Protein AF-A0A9R1XV56-F1 (afdb_monomer_lite)

pLDDT: mean 76.4, std 16.6, range [35.94, 92.19]

Secondary structure (DSSP, 8-state):
-----STTHHHHHHHHHHHHHHHHHHHHHHHHHHHH-HHHHHHHHHHHHTT-S-TT--HHHHHHHHHHTT-HHHHHHHHH-TT---HHHHHHHHHHHHHTT-HHHHHHHHHHHHHH---GGGHHHHHTT--

InterPro domains:
  IPR011990 Tetratricopeptide-like helical domain superfamily [G3DSA:1.25.40.10] (10-130)
  IPR057136 At2g35280-like, TPR domain [PF23310] (59-117)

Foldseek 3Di:
DDDPPDDPPVVVVVVVVVVVVVVVVVVVVLLLVVLVDVVSVVVQLVCVVVVNHDPVDDSLNSLVSSVVSVRLVSLQVVLPPPPDPDPVSSLVSLVSSVVVVNPVSVVVNVVCCVVPNDPPVCVVVVVVVPD

Organism: Lactuca sativa (NCBI:txid4236)

Radius of gyration: 22.46 Å; chains: 1; bounding box: 41×26×92 Å

Sequence (131 aa):
MSNTRSCHFESDYYNSRDIIYKRHHLYKNLMYEAGVDPQLFRTTSLHMIEGTGPKYLNANLFIRTCALHNNIEAMFSQGMCFCNDNFDVRMTLLRQAANEDHFEAIYLLGMIYISRGPPQCDQDMYALYVH

Structure (mmCIF, N/CA/C/O backbone):
data_AF-A0A9R1XV56-F1
#
_entry.id   AF-A0A9R1XV56-F1
#
loop_
_atom_site.group_PDB
_atom_site.id
_atom_site.type_symbol
_atom_site.label_atom_id
_atom_site.label_alt_id
_atom_site.label_comp_id
_atom_site.label_asym_id
_atom_site.label_entity_id
_atom_site.label_seq_id
_atom_site.pdbx_PDB_ins_code
_atom_site.Cartn_x
_atom_site.Cartn_y
_atom_site.Cartn_z
_atom_site.occupancy
_atom_site.B_iso_or_equiv
_atom_site.auth_seq_id
_atom_site.auth_comp_id
_atom_site.auth_asym_id
_atom_site.auth_atom_id
_atom_site.pdbx_PDB_model_num
ATOM 1 N N . MET A 1 1 ? -19.777 -5.977 61.828 1.00 42.19 1 MET A N 1
ATOM 2 C CA . MET A 1 1 ? -19.141 -6.589 60.642 1.00 42.19 1 MET A CA 1
ATOM 3 C C . MET A 1 1 ? -20.211 -6.763 59.580 1.00 42.19 1 MET A C 1
ATOM 5 O O . MET A 1 1 ? -21.039 -7.649 59.716 1.00 42.19 1 MET A O 1
ATOM 9 N N . SER A 1 2 ? -20.232 -5.914 58.560 1.00 35.94 2 SER A N 1
ATOM 10 C CA . SER A 1 2 ? -20.957 -6.199 57.319 1.00 35.94 2 SER A CA 1
ATOM 11 C C . SER A 1 2 ? -20.224 -5.496 56.182 1.00 35.94 2 SER A C 1
ATOM 13 O O . SER A 1 2 ? -20.081 -4.279 56.136 1.00 35.94 2 SER A O 1
ATOM 15 N N . ASN A 1 3 ? -19.635 -6.343 55.349 1.00 41.81 3 ASN A N 1
ATOM 16 C CA . ASN A 1 3 ? -18.734 -6.054 54.254 1.00 41.81 3 ASN A CA 1
ATOM 17 C C . ASN A 1 3 ? -19.564 -5.617 53.033 1.00 41.81 3 ASN A C 1
ATOM 19 O O . ASN A 1 3 ? -20.212 -6.456 52.421 1.00 41.81 3 ASN A O 1
ATOM 23 N N . THR A 1 4 ? -19.590 -4.324 52.697 1.00 44.75 4 THR A N 1
ATOM 24 C CA . THR A 1 4 ? -20.344 -3.781 51.542 1.00 44.75 4 THR A CA 1
ATOM 25 C C . THR A 1 4 ? -19.441 -3.279 50.409 1.00 44.75 4 THR A C 1
ATOM 27 O O . THR A 1 4 ? -19.862 -2.476 49.582 1.00 44.75 4 THR A O 1
ATOM 30 N N . ARG A 1 5 ? -18.186 -3.741 50.328 1.00 43.88 5 ARG A N 1
ATOM 31 C CA . ARG A 1 5 ? -17.212 -3.231 49.342 1.00 43.88 5 ARG A CA 1
ATOM 32 C C . ARG A 1 5 ? -17.095 -4.007 48.021 1.00 43.88 5 ARG A C 1
ATOM 34 O O . ARG A 1 5 ? -16.217 -3.660 47.243 1.00 43.88 5 ARG A O 1
ATOM 41 N N . SER A 1 6 ? -17.936 -5.001 47.713 1.00 41.84 6 SER A N 1
ATOM 42 C CA . SER A 1 6 ? -17.747 -5.796 46.478 1.00 41.84 6 SER A CA 1
ATOM 43 C C . SER A 1 6 ? -18.610 -5.401 45.273 1.00 41.84 6 SER A C 1
ATOM 45 O O . SER A 1 6 ? -18.313 -5.851 44.176 1.00 41.84 6 SER A O 1
ATOM 47 N N . CYS A 1 7 ? -19.635 -4.554 45.413 1.00 38.06 7 CYS A N 1
ATOM 48 C CA . CYS A 1 7 ? -20.646 -4.420 44.348 1.00 38.06 7 CYS A CA 1
ATOM 49 C C . CYS A 1 7 ? -20.389 -3.303 43.317 1.00 38.06 7 CYS A C 1
ATOM 51 O O . CYS A 1 7 ? -21.001 -3.314 42.256 1.00 38.06 7 CYS A O 1
ATOM 53 N N . HIS A 1 8 ? -19.502 -2.341 43.594 1.00 41.28 8 HIS A N 1
ATOM 54 C CA . HIS A 1 8 ? -19.222 -1.233 42.662 1.00 41.28 8 HIS A CA 1
ATOM 55 C C . HIS A 1 8 ? -18.039 -1.490 41.719 1.00 41.28 8 HIS A C 1
ATOM 57 O O . HIS A 1 8 ? -17.889 -0.789 40.729 1.00 41.28 8 HIS A O 1
ATOM 63 N N . PHE A 1 9 ? -17.212 -2.505 41.985 1.00 38.12 9 PHE A N 1
ATOM 64 C CA . PHE A 1 9 ? -16.037 -2.795 41.154 1.00 38.12 9 PHE A CA 1
ATOM 65 C C . PHE A 1 9 ? -16.377 -3.642 39.914 1.00 38.12 9 PHE A C 1
ATOM 67 O O . PHE A 1 9 ? -15.727 -3.518 38.879 1.00 38.12 9 PHE A O 1
ATOM 74 N N . GLU A 1 10 ? -17.410 -4.487 39.990 1.00 36.19 10 GLU A N 1
ATOM 75 C CA . GLU A 1 10 ? -17.803 -5.380 38.891 1.00 36.19 10 GLU A CA 1
ATOM 76 C C . GLU A 1 10 ? -18.611 -4.671 37.788 1.00 36.19 10 GLU A C 1
ATOM 78 O O . GLU A 1 10 ? -18.456 -5.023 36.616 1.00 36.19 10 GLU A O 1
ATOM 83 N N . SER A 1 11 ? -19.407 -3.636 38.107 1.00 44.84 11 SER A N 1
ATOM 84 C CA . SER A 1 11 ? -20.179 -2.884 37.098 1.00 44.84 11 SER A CA 1
ATOM 85 C C . SER A 1 11 ? -19.285 -2.073 36.156 1.00 44.84 11 SER A C 1
ATOM 87 O O . SER A 1 11 ? -19.515 -2.048 34.946 1.00 44.84 11 SER A O 1
ATOM 89 N N . ASP A 1 12 ? -18.227 -1.464 36.690 1.00 47.50 12 ASP A N 1
ATOM 90 C CA . ASP A 1 12 ? -17.280 -0.657 35.914 1.00 47.50 12 ASP A CA 1
ATOM 91 C C . ASP A 1 12 ? -16.379 -1.539 35.033 1.00 47.50 12 ASP A C 1
ATOM 93 O O . ASP A 1 12 ? -16.003 -1.167 33.915 1.00 47.50 12 ASP A O 1
ATOM 97 N N . TYR A 1 13 ? -16.090 -2.761 35.487 1.00 49.62 13 TYR A N 1
ATOM 98 C CA . TYR A 1 13 ? -15.328 -3.752 34.727 1.00 49.62 13 TYR A CA 1
ATOM 99 C C . TYR A 1 13 ? -16.138 -4.360 33.565 1.00 49.62 13 TYR A C 1
ATOM 101 O O . TYR A 1 13 ? -15.606 -4.594 32.476 1.00 49.62 13 TYR A O 1
ATOM 109 N N . TYR A 1 14 ? -17.445 -4.570 33.756 1.00 50.38 14 TYR A N 1
ATOM 110 C CA . TYR A 1 14 ? -18.347 -5.021 32.690 1.00 50.38 14 TYR A CA 1
ATOM 111 C C . TYR A 1 14 ? -18.559 -3.944 31.616 1.00 50.38 14 TYR A C 1
ATOM 113 O O . TYR A 1 14 ? -18.501 -4.240 30.422 1.00 50.38 14 TYR A O 1
ATOM 121 N N . ASN A 1 15 ? -18.727 -2.685 32.031 1.00 57.84 15 ASN A N 1
ATOM 122 C CA . ASN A 1 15 ? -18.911 -1.555 31.118 1.00 57.84 15 ASN A CA 1
ATOM 123 C C . ASN A 1 15 ? -17.636 -1.268 30.299 1.00 57.84 15 ASN A C 1
ATOM 125 O O . ASN A 1 15 ? -17.683 -1.061 29.087 1.00 57.84 15 ASN A O 1
ATOM 129 N N . SER A 1 16 ? -16.463 -1.348 30.934 1.00 61.66 16 SER A N 1
ATOM 130 C CA . SER A 1 16 ? -15.179 -1.155 30.248 1.00 61.66 16 SER A CA 1
ATOM 131 C C . SER A 1 16 ? -14.868 -2.250 29.222 1.00 61.66 16 SER A C 1
ATOM 133 O O . SER A 1 16 ? -14.408 -1.922 28.125 1.00 61.66 16 SER A O 1
ATOM 135 N N . ARG A 1 17 ? -15.173 -3.526 29.505 1.00 69.31 17 ARG A N 1
ATOM 136 C CA . ARG A 1 17 ? -15.068 -4.603 28.501 1.00 69.31 17 ARG A CA 1
ATOM 137 C C . ARG A 1 17 ? -15.958 -4.329 27.293 1.00 69.31 17 ARG A C 1
ATOM 139 O O . ARG A 1 17 ? -15.477 -4.407 26.166 1.00 69.31 17 ARG A O 1
ATOM 146 N N . ASP A 1 18 ? -17.211 -3.948 27.516 1.00 74.62 18 ASP A N 1
ATOM 147 C CA . ASP A 1 18 ? -18.175 -3.701 26.439 1.00 74.62 18 ASP A CA 1
ATOM 148 C C . ASP A 1 18 ? -17.760 -2.512 25.541 1.00 74.62 18 ASP A C 1
ATOM 150 O O . ASP A 1 18 ? -17.873 -2.568 24.313 1.00 74.62 18 ASP A O 1
ATOM 154 N N . ILE A 1 19 ? -17.162 -1.467 26.127 1.00 72.31 19 ILE A N 1
ATOM 155 C CA . ILE A 1 19 ? -16.567 -0.341 25.384 1.00 72.31 19 ILE A CA 1
ATOM 156 C C . ILE A 1 19 ? -15.371 -0.799 24.537 1.00 72.31 19 ILE A C 1
ATOM 158 O O . ILE A 1 19 ? -15.246 -0.389 23.380 1.00 72.31 19 ILE A O 1
ATOM 162 N N . ILE A 1 20 ? -14.495 -1.651 25.081 1.00 71.88 20 ILE A N 1
ATOM 163 C CA . ILE A 1 20 ? -13.337 -2.189 24.349 1.00 71.88 20 ILE A CA 1
ATOM 164 C C . ILE A 1 20 ? -13.802 -3.058 23.173 1.00 71.88 20 ILE A C 1
ATOM 166 O O . ILE A 1 20 ? -13.285 -2.895 22.066 1.00 71.88 20 ILE A O 1
ATOM 170 N N . TYR A 1 21 ? -14.804 -3.921 23.373 1.00 73.56 21 TYR A N 1
ATOM 171 C CA . TYR A 1 21 ? -15.365 -4.766 22.313 1.00 73.56 21 TYR A CA 1
ATOM 172 C C . TYR A 1 21 ? -15.992 -3.939 21.185 1.00 73.56 21 TYR A C 1
ATOM 174 O O . TYR A 1 21 ? -15.652 -4.147 20.017 1.00 73.56 21 TYR A O 1
ATOM 182 N N . LYS A 1 22 ? -16.839 -2.953 21.513 1.00 77.62 22 LYS A N 1
ATOM 183 C CA . LYS A 1 22 ? -17.445 -2.054 20.511 1.00 77.62 22 LYS A CA 1
ATOM 184 C C . LYS A 1 22 ? -16.385 -1.282 19.732 1.00 77.62 22 LYS A C 1
ATOM 186 O O . LYS A 1 22 ? -16.476 -1.154 18.513 1.00 77.62 22 LYS A O 1
ATOM 191 N N . ARG A 1 23 ? -15.342 -0.815 20.420 1.00 76.44 23 ARG A N 1
ATOM 192 C CA . ARG A 1 23 ? -14.237 -0.076 19.807 1.00 76.44 23 ARG A CA 1
ATOM 193 C C . ARG A 1 23 ? -13.388 -0.965 18.887 1.00 76.44 23 ARG A C 1
ATOM 195 O O . ARG A 1 23 ? -13.035 -0.533 17.795 1.00 76.44 23 ARG A O 1
ATOM 202 N N . HIS A 1 24 ? -13.108 -2.208 19.281 1.00 76.38 24 HIS A N 1
ATOM 203 C CA . HIS A 1 24 ? -12.406 -3.174 18.431 1.00 76.38 24 HIS A CA 1
ATOM 204 C C . HIS A 1 24 ? -13.194 -3.478 17.149 1.00 76.38 24 HIS A C 1
ATOM 206 O O . HIS A 1 24 ? -12.627 -3.468 16.057 1.00 76.38 24 HIS A O 1
ATOM 212 N N . HIS A 1 25 ? -14.508 -3.679 17.272 1.00 79.19 25 HIS A N 1
ATOM 213 C CA . HIS A 1 25 ? -15.376 -3.913 16.121 1.00 79.19 25 HIS A CA 1
ATOM 214 C C . HIS A 1 25 ? -15.431 -2.698 15.182 1.00 79.19 25 HIS A C 1
ATOM 216 O O . HIS A 1 25 ? -15.377 -2.863 13.964 1.00 79.19 25 HIS A O 1
ATOM 222 N N . LEU A 1 26 ? -15.475 -1.481 15.736 1.00 82.19 26 LEU A N 1
ATOM 223 C CA . LEU A 1 26 ? -15.432 -0.243 14.957 1.00 82.19 26 LEU A CA 1
ATOM 224 C C . LEU A 1 26 ? -14.133 -0.128 14.143 1.00 82.19 26 LEU A C 1
ATOM 226 O O . LEU A 1 26 ? -14.183 0.203 12.964 1.00 82.19 26 LEU A O 1
ATOM 230 N N . TYR A 1 27 ? -12.976 -0.444 14.735 1.00 83.06 27 TYR A N 1
ATOM 231 C CA . TYR A 1 27 ? -11.700 -0.397 14.009 1.00 83.06 27 TYR A CA 1
ATOM 232 C C . TYR A 1 27 ? -11.585 -1.458 12.928 1.00 83.06 27 TYR A C 1
ATOM 234 O O . TYR A 1 27 ? -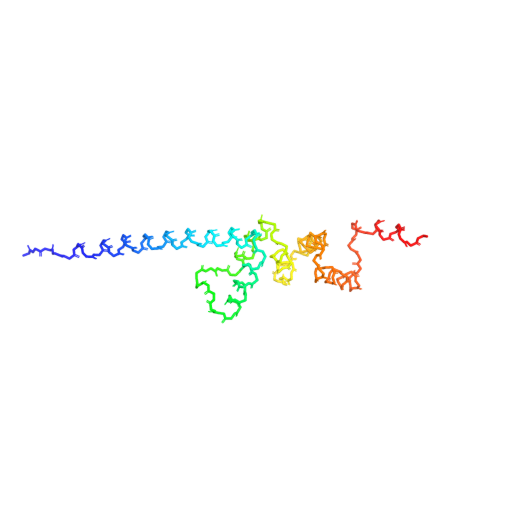11.038 -1.176 11.866 1.00 83.06 27 TYR A O 1
ATOM 242 N N . LYS A 1 28 ? -12.106 -2.661 13.178 1.00 84.31 28 LYS A N 1
ATOM 243 C CA . LYS A 1 28 ? -12.132 -3.711 12.162 1.00 84.31 28 LYS A CA 1
ATOM 244 C C . LYS A 1 28 ? -12.965 -3.282 10.951 1.00 84.31 28 LYS A C 1
ATOM 246 O O . LYS A 1 28 ? -12.524 -3.482 9.825 1.00 84.31 28 LYS A O 1
ATOM 251 N N . ASN A 1 29 ? -14.117 -2.653 11.189 1.00 87.75 29 ASN A N 1
ATOM 252 C CA . ASN A 1 29 ? -14.949 -2.106 10.119 1.00 87.75 29 ASN A CA 1
ATOM 253 C C . ASN A 1 29 ? -14.224 -0.978 9.375 1.00 87.75 29 ASN A C 1
ATOM 255 O O . ASN A 1 29 ? -14.146 -1.027 8.156 1.00 87.75 29 ASN A O 1
ATOM 259 N N . LEU A 1 30 ? -13.598 -0.040 10.096 1.00 87.44 30 LEU A N 1
ATOM 260 C CA . LEU A 1 30 ? -12.818 1.043 9.489 1.00 87.44 30 LEU A CA 1
ATOM 261 C C . LEU A 1 30 ? -11.687 0.517 8.591 1.00 87.44 30 LEU A C 1
ATOM 263 O O . LEU A 1 30 ? -11.494 1.032 7.499 1.00 87.44 30 LEU A O 1
ATOM 267 N N . MET A 1 31 ? -10.937 -0.498 9.034 1.00 88.06 31 MET A N 1
ATOM 268 C CA . MET A 1 31 ? -9.878 -1.122 8.225 1.00 88.06 31 MET A CA 1
ATOM 269 C C . MET A 1 31 ? -10.432 -1.791 6.965 1.00 88.06 31 MET A C 1
ATOM 271 O O . MET A 1 31 ? -9.793 -1.744 5.921 1.00 88.06 31 MET A O 1
ATOM 275 N N . TYR A 1 32 ? -11.594 -2.439 7.068 1.00 88.50 32 TYR A N 1
ATOM 276 C CA . TYR A 1 32 ? -12.244 -3.081 5.930 1.00 88.50 32 TYR A CA 1
ATOM 277 C C . TYR A 1 32 ? -12.740 -2.040 4.921 1.00 88.50 32 TYR A C 1
ATOM 279 O O . TYR A 1 32 ? -12.438 -2.137 3.736 1.00 88.50 32 TYR A O 1
ATOM 287 N N . GLU A 1 33 ? -13.439 -1.008 5.397 1.00 90.00 33 GLU A N 1
ATOM 288 C CA . GLU A 1 33 ? -13.931 0.098 4.572 1.00 90.00 33 GLU A CA 1
ATOM 289 C C . GLU A 1 33 ? -12.774 0.844 3.907 1.00 90.00 33 GLU A C 1
ATOM 291 O O . GLU A 1 33 ? -12.791 1.041 2.697 1.00 90.00 33 GLU A O 1
ATOM 296 N N . ALA A 1 34 ? -11.724 1.177 4.663 1.00 89.31 34 ALA A N 1
ATOM 297 C CA . ALA A 1 34 ? -10.518 1.795 4.120 1.00 89.31 34 ALA A CA 1
ATOM 298 C C . ALA A 1 34 ? -9.736 0.848 3.201 1.00 89.31 34 ALA A C 1
ATOM 300 O O . ALA A 1 34 ? -8.975 1.304 2.361 1.00 89.31 34 ALA A O 1
ATOM 301 N N . GLY A 1 35 ? -9.907 -0.465 3.332 1.00 89.31 35 GLY A N 1
ATOM 302 C CA . GLY A 1 35 ? -9.368 -1.445 2.395 1.00 89.31 35 GLY A CA 1
ATOM 303 C C . GLY A 1 35 ? -10.039 -1.390 1.021 1.00 89.31 35 GLY A C 1
ATOM 304 O O . GLY A 1 35 ? -9.386 -1.636 0.016 1.00 89.31 35 GLY A O 1
ATOM 305 N N . VAL A 1 36 ? -11.321 -1.031 0.969 1.00 90.25 36 VAL A N 1
ATOM 306 C CA . VAL A 1 36 ? -12.092 -0.938 -0.281 1.00 90.25 36 VAL A CA 1
ATOM 307 C C . VAL A 1 36 ? -12.073 0.480 -0.858 1.00 90.25 36 VAL A C 1
ATOM 309 O O . VAL A 1 36 ? -12.056 0.635 -2.074 1.00 90.25 36 VAL A O 1
ATOM 312 N N . ASP A 1 37 ? -12.067 1.506 -0.004 1.00 90.44 37 ASP A N 1
ATOM 313 C CA . ASP A 1 37 ? -12.096 2.918 -0.391 1.00 90.44 37 ASP A CA 1
ATOM 314 C C . ASP A 1 37 ? -10.714 3.592 -0.218 1.00 90.44 37 ASP A C 1
ATOM 316 O O . ASP A 1 37 ? -10.295 3.900 0.910 1.00 90.44 37 ASP A O 1
ATOM 320 N N . PRO A 1 38 ? -10.007 3.897 -1.326 1.00 87.56 38 PRO A N 1
ATOM 321 C CA . PRO A 1 38 ? -8.732 4.615 -1.303 1.00 87.56 38 PRO A CA 1
ATOM 322 C C . PRO A 1 38 ? -8.803 5.996 -0.644 1.00 87.56 38 PRO A C 1
ATOM 324 O O . PRO A 1 38 ? -7.840 6.424 -0.001 1.00 87.56 38 PRO A O 1
ATOM 327 N N . GLN A 1 39 ? -9.930 6.701 -0.755 1.00 89.75 39 GLN A N 1
ATOM 328 C CA . GLN A 1 39 ? -10.074 8.041 -0.188 1.00 89.75 39 GLN A CA 1
ATOM 329 C C . GLN A 1 39 ? -10.167 7.985 1.340 1.00 89.75 39 GLN A C 1
ATOM 331 O O . GLN A 1 39 ? -9.546 8.793 2.045 1.00 89.75 39 GLN A O 1
ATOM 336 N N . LEU A 1 40 ? -10.897 7.003 1.869 1.00 91.62 40 LEU A N 1
ATOM 337 C CA . LEU A 1 40 ? -10.962 6.756 3.307 1.00 91.62 40 LEU A CA 1
ATOM 338 C C . LEU A 1 40 ? -9.594 6.342 3.864 1.00 91.62 40 LEU A C 1
ATOM 340 O O . LEU A 1 40 ? -9.197 6.802 4.940 1.00 91.62 40 LEU A O 1
ATOM 344 N N . PHE A 1 41 ? -8.835 5.540 3.114 1.00 92.19 41 PHE A N 1
ATOM 345 C CA . PHE A 1 41 ? -7.457 5.218 3.472 1.00 92.19 41 PHE A CA 1
ATOM 346 C C . PHE A 1 41 ? -6.568 6.467 3.537 1.00 92.19 41 PHE A C 1
ATOM 348 O O . PHE A 1 41 ? -5.895 6.675 4.550 1.00 92.19 41 PHE A O 1
ATOM 355 N N . ARG A 1 42 ? -6.585 7.321 2.503 1.00 90.25 42 ARG A N 1
ATOM 356 C CA . ARG A 1 42 ? -5.772 8.552 2.444 1.00 90.25 42 ARG A CA 1
ATOM 357 C C . ARG A 1 42 ? -6.078 9.493 3.611 1.00 90.25 42 ARG A C 1
ATOM 359 O O . ARG A 1 42 ? -5.164 9.923 4.312 1.00 90.25 42 ARG A O 1
ATOM 366 N N . THR A 1 43 ? -7.357 9.772 3.857 1.00 91.56 43 THR A N 1
ATOM 367 C CA . THR A 1 43 ? -7.789 10.671 4.943 1.00 91.56 43 THR A CA 1
ATOM 368 C C . THR A 1 43 ? -7.428 10.124 6.323 1.00 91.56 43 THR A C 1
ATOM 370 O O . THR A 1 43 ? -6.883 10.844 7.159 1.00 91.56 43 THR A O 1
ATOM 373 N N . THR A 1 44 ? -7.661 8.833 6.559 1.00 90.75 44 THR A N 1
ATOM 374 C CA . THR A 1 44 ? -7.327 8.187 7.836 1.00 90.75 44 THR A CA 1
ATOM 375 C C . THR A 1 44 ? -5.817 8.150 8.066 1.00 90.75 44 THR A C 1
ATOM 377 O O . THR A 1 44 ? -5.359 8.431 9.174 1.00 90.75 44 THR A O 1
ATOM 380 N N . SER A 1 45 ? -5.039 7.859 7.022 1.00 89.56 45 SER A N 1
ATOM 381 C CA . SER A 1 45 ? -3.575 7.857 7.085 1.00 89.56 45 SER A CA 1
ATOM 382 C C . SER A 1 45 ? -3.023 9.249 7.384 1.00 89.56 45 SER A C 1
ATOM 384 O O . SER A 1 45 ? -2.127 9.377 8.216 1.00 89.56 45 SER A O 1
ATOM 386 N N . LEU A 1 46 ? -3.594 10.298 6.783 1.00 89.31 46 LEU A N 1
ATOM 387 C CA . LEU A 1 46 ? -3.217 11.681 7.072 1.00 89.31 46 LEU A CA 1
ATOM 388 C C . LEU A 1 46 ? -3.461 12.029 8.546 1.00 89.31 46 LEU A C 1
ATOM 390 O O . LEU A 1 46 ? -2.541 12.475 9.227 1.00 89.31 46 LEU A O 1
ATOM 394 N N . HIS A 1 47 ? -4.649 11.721 9.074 1.00 89.19 47 HIS A N 1
ATOM 395 C CA . HIS A 1 47 ? -4.942 11.944 10.491 1.00 89.19 47 HIS A CA 1
ATOM 396 C C . HIS A 1 47 ? -3.988 11.169 11.414 1.00 89.19 47 HIS A C 1
ATOM 398 O O . HIS A 1 47 ? -3.579 11.670 12.462 1.00 89.19 47 HIS A O 1
ATOM 404 N N . MET A 1 48 ? -3.595 9.944 11.050 1.00 87.25 48 MET A N 1
ATOM 405 C CA . MET A 1 48 ? -2.597 9.189 11.818 1.00 87.25 48 MET A CA 1
ATOM 406 C C . MET A 1 48 ? -1.229 9.873 11.836 1.00 87.25 48 MET A C 1
ATOM 408 O O . MET A 1 48 ? -0.603 9.913 12.894 1.00 87.25 48 MET A O 1
ATOM 412 N N . ILE A 1 49 ? -0.783 10.419 10.701 1.00 86.12 49 ILE A N 1
ATOM 413 C CA . ILE A 1 49 ? 0.489 11.151 10.589 1.00 86.12 49 ILE A CA 1
ATOM 414 C C . ILE A 1 49 ? 0.448 12.437 11.424 1.00 86.12 49 ILE A C 1
ATOM 416 O O . ILE A 1 49 ? 1.410 12.749 12.121 1.00 86.12 49 ILE A O 1
ATOM 420 N N . GLU A 1 50 ? -0.680 13.146 11.411 1.00 88.44 50 GLU A N 1
ATOM 421 C CA . GLU A 1 50 ? -0.904 14.360 12.209 1.00 88.44 50 GLU A CA 1
ATOM 422 C C . GLU A 1 50 ? -1.090 14.080 13.712 1.00 88.44 50 GLU A C 1
ATOM 424 O O . GLU A 1 50 ? -1.136 15.006 14.522 1.00 88.44 50 GLU A O 1
ATOM 429 N N . GLY A 1 51 ? -1.217 12.810 14.109 1.00 85.50 51 GLY A N 1
ATOM 430 C CA . GLY A 1 51 ? -1.482 12.410 15.494 1.00 85.50 51 GLY A CA 1
ATOM 431 C C . GLY A 1 51 ? -2.930 12.635 15.950 1.00 85.50 51 GLY A C 1
ATOM 432 O O . GLY A 1 51 ? -3.237 12.449 17.130 1.00 85.50 51 GLY A O 1
ATOM 433 N N . THR A 1 52 ? -3.828 13.003 15.033 1.00 86.44 52 THR A N 1
ATOM 434 C CA . THR A 1 52 ? -5.278 13.159 15.255 1.00 86.44 52 THR A CA 1
ATOM 435 C C . THR A 1 52 ? -6.059 11.871 14.976 1.00 86.44 52 THR A C 1
ATOM 437 O O . THR A 1 52 ? -7.259 11.789 15.240 1.00 86.44 52 THR A O 1
ATOM 440 N N . GLY A 1 53 ? -5.378 10.842 14.468 1.00 80.31 53 GLY A N 1
ATOM 441 C CA . GLY A 1 53 ? -5.948 9.544 14.145 1.00 80.31 53 GLY A CA 1
ATOM 442 C C . GLY A 1 53 ? -6.399 8.731 15.367 1.00 80.31 53 GLY A C 1
ATOM 443 O O . GLY A 1 53 ? -6.209 9.117 16.526 1.00 80.31 53 GLY A O 1
ATOM 444 N N . PRO A 1 54 ? -7.009 7.557 15.139 1.00 79.69 54 PRO A N 1
ATOM 445 C CA . PRO A 1 54 ? -7.558 6.760 16.225 1.00 79.69 54 PRO A CA 1
ATOM 446 C C . PRO A 1 54 ? -6.450 6.257 17.164 1.00 79.69 54 PRO A C 1
ATOM 448 O O . PRO A 1 54 ? -5.612 5.455 16.768 1.00 79.69 54 PRO A O 1
ATOM 451 N N . LYS A 1 55 ? -6.482 6.676 18.439 1.00 76.88 55 LYS A N 1
ATOM 452 C CA . LYS A 1 55 ? -5.424 6.414 19.445 1.00 76.88 55 LYS A CA 1
ATOM 453 C C . LYS A 1 55 ? -4.967 4.959 19.593 1.00 76.88 55 LYS A C 1
ATOM 455 O O . LYS A 1 55 ? -3.848 4.718 20.029 1.00 76.88 55 LYS A O 1
ATOM 460 N N . TYR A 1 56 ? -5.838 3.997 19.309 1.00 76.00 56 TYR A N 1
ATOM 461 C CA . TYR A 1 56 ? -5.568 2.568 19.508 1.00 76.00 56 TYR A CA 1
ATOM 462 C C . TYR A 1 56 ? -5.279 1.830 18.199 1.00 76.00 56 TYR A C 1
ATOM 464 O O . TYR A 1 56 ? -5.066 0.619 18.207 1.00 76.00 56 TYR A O 1
ATOM 472 N N . LEU A 1 57 ? -5.301 2.546 17.076 1.00 81.44 57 LEU A N 1
ATOM 473 C CA . LEU A 1 57 ? -5.069 1.987 15.761 1.00 81.44 57 LEU A CA 1
ATOM 474 C C . LEU A 1 57 ? -3.601 2.187 15.391 1.00 81.44 57 LEU A C 1
ATOM 476 O O . LEU A 1 57 ? -3.129 3.307 15.224 1.00 81.44 57 LEU A O 1
ATOM 480 N N . ASN A 1 58 ? -2.865 1.084 15.287 1.00 85.75 58 ASN A N 1
ATOM 481 C CA . ASN A 1 58 ? -1.474 1.126 14.862 1.00 85.75 58 ASN A CA 1
ATOM 482 C C . ASN A 1 58 ? -1.409 1.384 13.347 1.00 85.75 58 ASN A C 1
ATOM 484 O O . ASN A 1 58 ? -1.999 0.624 12.579 1.00 85.75 58 ASN A O 1
ATOM 488 N N . ALA A 1 59 ? -0.666 2.409 12.923 1.00 87.00 59 ALA A N 1
ATOM 489 C CA . ALA A 1 59 ? -0.541 2.780 11.512 1.00 87.00 59 ALA A CA 1
ATOM 490 C C . ALA A 1 59 ? -0.009 1.630 10.639 1.00 87.00 59 ALA A C 1
ATOM 492 O O . ALA A 1 59 ? -0.557 1.362 9.575 1.00 87.00 59 ALA A O 1
ATOM 493 N N . ASN A 1 60 ? 0.986 0.868 11.113 1.00 86.69 60 ASN A N 1
ATOM 494 C CA . ASN A 1 60 ? 1.502 -0.288 10.372 1.00 86.69 60 ASN A CA 1
ATOM 495 C C . ASN A 1 60 ? 0.456 -1.400 10.241 1.00 86.69 60 ASN A C 1
ATOM 497 O O . ASN A 1 60 ? 0.376 -2.047 9.199 1.00 86.69 60 ASN A O 1
ATOM 501 N N . LEU A 1 61 ? -0.347 -1.634 11.284 1.00 88.25 61 LEU A N 1
ATOM 502 C CA . LEU A 1 61 ? -1.434 -2.613 11.224 1.00 88.25 61 LEU A CA 1
ATOM 503 C C . LEU A 1 61 ? -2.531 -2.154 10.256 1.00 88.25 61 LEU A C 1
ATOM 505 O O . LEU A 1 61 ? -3.023 -2.959 9.470 1.00 88.25 61 LEU A O 1
ATOM 509 N N . PHE A 1 62 ? -2.885 -0.869 10.287 1.00 90.31 62 PHE A N 1
ATOM 510 C CA . PHE A 1 62 ? -3.864 -0.271 9.384 1.00 90.31 62 PHE A CA 1
ATOM 511 C C . PHE A 1 62 ? -3.425 -0.381 7.918 1.00 90.31 62 PHE A C 1
ATOM 513 O O . PHE A 1 62 ? -4.162 -0.930 7.106 1.00 90.31 62 PHE A O 1
ATOM 520 N N . ILE A 1 63 ? -2.194 0.023 7.596 1.00 89.88 63 ILE A N 1
ATOM 521 C CA . ILE A 1 63 ? -1.645 -0.079 6.236 1.00 89.88 63 ILE A CA 1
ATOM 522 C C . ILE A 1 63 ? -1.617 -1.537 5.766 1.00 89.88 63 ILE A C 1
ATOM 524 O O . ILE A 1 63 ? -2.122 -1.843 4.691 1.00 89.88 63 ILE A O 1
ATOM 528 N N . ARG A 1 64 ? -1.101 -2.463 6.589 1.00 88.69 64 ARG A N 1
ATOM 529 C CA . ARG A 1 64 ? -1.041 -3.891 6.229 1.00 88.69 64 ARG A CA 1
ATOM 530 C C . ARG A 1 64 ? -2.423 -4.493 5.996 1.00 88.69 64 ARG A C 1
ATOM 532 O O . ARG A 1 64 ? -2.603 -5.258 5.059 1.00 88.69 64 ARG A O 1
ATOM 539 N N . THR A 1 65 ? -3.393 -4.176 6.850 1.00 90.00 65 THR A N 1
ATOM 540 C CA . THR A 1 65 ? -4.758 -4.697 6.697 1.00 90.00 65 THR A CA 1
ATOM 541 C C . THR A 1 65 ? -5.433 -4.129 5.457 1.00 90.00 65 THR A C 1
ATOM 543 O O . THR A 1 65 ? -6.044 -4.900 4.730 1.00 90.00 65 THR A O 1
ATOM 546 N N . CYS A 1 66 ? -5.271 -2.843 5.148 1.00 91.69 66 CYS A N 1
ATOM 547 C CA . CYS A 1 66 ? -5.820 -2.259 3.921 1.00 91.69 66 CYS A CA 1
ATOM 548 C C . CYS A 1 66 ? -5.156 -2.844 2.662 1.00 91.69 66 CYS A C 1
ATOM 550 O O . CYS A 1 66 ? -5.850 -3.164 1.701 1.00 91.69 66 CYS A O 1
ATOM 552 N N . ALA A 1 67 ? -3.840 -3.079 2.689 1.00 89.19 67 ALA A N 1
ATOM 553 C CA . ALA A 1 67 ? -3.126 -3.728 1.589 1.00 89.19 67 ALA A CA 1
ATOM 554 C C . ALA A 1 67 ? -3.621 -5.167 1.340 1.00 89.19 67 ALA A C 1
ATOM 556 O O . ALA A 1 67 ? -3.740 -5.583 0.194 1.00 89.19 67 ALA A O 1
ATOM 557 N N . LEU A 1 68 ? -3.989 -5.914 2.392 1.00 88.06 68 LEU A N 1
ATOM 558 C CA . LEU A 1 68 ? -4.605 -7.245 2.254 1.00 88.06 68 LEU A CA 1
ATOM 559 C C . LEU A 1 68 ? -5.993 -7.213 1.595 1.00 88.06 68 LEU A C 1
ATOM 561 O O . LEU A 1 68 ? -6.428 -8.229 1.061 1.00 88.06 68 LEU A O 1
ATOM 565 N N . HIS A 1 69 ? -6.683 -6.072 1.631 1.00 88.44 69 HIS A N 1
ATOM 566 C CA . HIS A 1 69 ? -7.969 -5.868 0.957 1.00 88.44 69 HIS A CA 1
ATOM 567 C C . HIS A 1 69 ? -7.806 -5.268 -0.451 1.00 88.44 69 HIS A C 1
ATOM 569 O O . HIS A 1 69 ? -8.772 -4.761 -1.006 1.00 88.44 69 HIS A O 1
ATOM 575 N N . ASN A 1 70 ? -6.607 -5.352 -1.041 1.00 86.12 70 ASN A N 1
ATOM 576 C CA . ASN A 1 70 ? -6.280 -4.836 -2.374 1.00 86.12 70 ASN A CA 1
ATOM 577 C C . ASN A 1 70 ? -6.362 -3.308 -2.518 1.00 86.12 70 ASN A C 1
ATOM 579 O O . ASN A 1 70 ? -6.519 -2.801 -3.627 1.00 86.12 70 ASN A O 1
ATOM 583 N N . ASN A 1 71 ? -6.203 -2.554 -1.426 1.00 90.12 71 ASN A N 1
ATOM 584 C CA . ASN A 1 71 ? -6.047 -1.109 -1.547 1.00 90.12 71 ASN A CA 1
ATOM 585 C C . ASN A 1 71 ? -4.669 -0.767 -2.141 1.00 90.12 71 ASN A C 1
ATOM 587 O O . ASN A 1 71 ? -3.634 -0.980 -1.501 1.00 90.12 71 ASN A O 1
ATOM 591 N N . ILE A 1 72 ? -4.675 -0.179 -3.336 1.00 91.31 72 ILE A N 1
ATOM 592 C CA . ILE A 1 72 ? -3.483 0.185 -4.111 1.00 91.31 72 ILE A CA 1
ATOM 593 C C . ILE A 1 72 ? -2.613 1.208 -3.353 1.00 91.31 72 ILE A C 1
ATOM 595 O O . ILE A 1 72 ? -1.393 1.055 -3.276 1.00 91.31 72 ILE A O 1
ATOM 599 N N . GLU A 1 73 ? -3.228 2.198 -2.698 1.00 90.44 73 GLU A N 1
ATOM 600 C CA . GLU A 1 73 ? -2.529 3.215 -1.892 1.00 90.44 73 GLU A CA 1
ATOM 601 C C . GLU A 1 73 ? -1.824 2.595 -0.686 1.00 90.44 73 GLU A C 1
ATOM 603 O O . GLU A 1 73 ? -0.720 2.996 -0.302 1.00 90.44 73 GLU A O 1
ATOM 608 N N . ALA A 1 74 ? -2.465 1.599 -0.072 1.00 90.56 74 ALA A N 1
ATOM 609 C CA . ALA A 1 74 ? -1.908 0.894 1.070 1.00 90.56 74 ALA A CA 1
ATOM 610 C C . ALA A 1 74 ? -0.748 -0.015 0.648 1.00 90.56 74 ALA A C 1
ATOM 612 O O . ALA A 1 74 ? 0.272 -0.052 1.340 1.00 90.56 74 ALA A O 1
ATOM 613 N N . MET A 1 75 ? -0.864 -0.694 -0.499 1.00 89.81 75 MET A N 1
ATOM 614 C CA . MET A 1 75 ? 0.227 -1.472 -1.098 1.00 89.81 75 MET A CA 1
ATOM 615 C C . MET A 1 75 ? 1.434 -0.585 -1.412 1.00 89.81 75 MET A C 1
ATOM 617 O O . MET A 1 75 ? 2.555 -0.917 -1.018 1.00 89.81 75 MET A O 1
ATOM 621 N N . PHE A 1 76 ? 1.208 0.573 -2.039 1.00 90.69 76 PHE A N 1
ATOM 622 C CA . PHE A 1 76 ? 2.255 1.558 -2.303 1.00 90.69 76 PHE A CA 1
ATOM 623 C C . PHE A 1 76 ? 2.891 2.071 -1.004 1.00 90.69 76 PHE A C 1
ATOM 625 O O . PHE A 1 76 ? 4.113 2.026 -0.851 1.00 90.69 76 PHE A O 1
ATOM 632 N N . SER A 1 77 ? 2.079 2.468 -0.020 1.00 88.88 77 SER A N 1
ATOM 633 C CA . SER A 1 77 ? 2.554 2.942 1.289 1.00 88.88 77 SER A CA 1
ATOM 634 C C . SER A 1 77 ? 3.384 1.885 2.026 1.00 88.88 77 SER A C 1
ATOM 636 O O . SER A 1 77 ? 4.414 2.196 2.630 1.00 88.88 77 SER A O 1
ATOM 638 N N . GLN A 1 78 ? 2.977 0.615 1.948 1.00 87.38 78 GLN A N 1
ATOM 639 C CA . GLN A 1 78 ? 3.733 -0.505 2.503 1.00 87.38 78 GLN A CA 1
ATOM 640 C C . GLN A 1 78 ? 5.042 -0.744 1.737 1.00 87.38 78 GLN A C 1
ATOM 642 O O . GLN A 1 78 ? 6.070 -1.004 2.365 1.00 87.38 78 GLN A O 1
ATOM 647 N N . GLY A 1 79 ? 5.021 -0.622 0.407 1.00 84.06 79 GLY A N 1
ATOM 648 C CA . GLY A 1 79 ? 6.201 -0.695 -0.456 1.00 84.06 79 GLY A CA 1
ATOM 649 C C . GLY A 1 79 ? 7.197 0.448 -0.219 1.00 84.06 79 GLY A C 1
ATOM 650 O O . GLY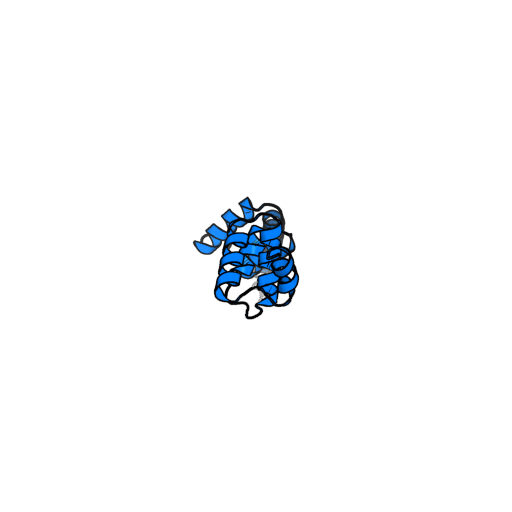 A 1 79 ? 8.409 0.255 -0.294 1.00 84.06 79 GLY A O 1
ATOM 651 N N . MET A 1 80 ? 6.730 1.638 0.150 1.00 83.94 80 MET A N 1
ATOM 652 C CA . MET A 1 80 ? 7.615 2.748 0.514 1.00 83.94 80 MET A CA 1
ATOM 653 C C . MET A 1 80 ? 8.289 2.567 1.877 1.00 83.94 80 MET A C 1
ATOM 655 O O . MET A 1 80 ? 9.333 3.170 2.132 1.00 83.94 80 MET A O 1
ATOM 659 N N . CYS A 1 81 ? 7.722 1.756 2.774 1.00 77.31 81 CYS A N 1
ATOM 660 C CA . CYS A 1 81 ? 8.223 1.640 4.137 1.00 77.31 81 CYS A CA 1
ATOM 661 C C . CYS A 1 81 ? 9.625 1.001 4.164 1.00 77.31 81 CYS A C 1
ATOM 663 O O . CYS A 1 81 ? 9.793 -0.208 3.987 1.00 77.31 81 CYS A O 1
ATOM 665 N N . PHE A 1 82 ? 10.650 1.825 4.420 1.00 58.44 82 PHE A N 1
ATOM 666 C CA . PHE A 1 82 ? 12.054 1.408 4.405 1.00 58.44 82 PHE A CA 1
ATOM 667 C C . PHE A 1 82 ? 12.435 0.392 5.479 1.00 58.44 82 PHE A C 1
ATOM 669 O O . PHE A 1 82 ? 13.440 -0.290 5.312 1.00 58.44 82 PHE A O 1
ATOM 676 N N . CYS A 1 83 ? 11.612 0.242 6.512 1.00 54.81 83 CYS A N 1
ATOM 677 C CA . CYS A 1 83 ? 11.882 -0.601 7.670 1.00 54.81 83 CYS A CA 1
ATOM 678 C C . CYS A 1 83 ? 11.688 -2.107 7.429 1.00 54.81 83 CYS A C 1
ATOM 680 O O . CYS A 1 83 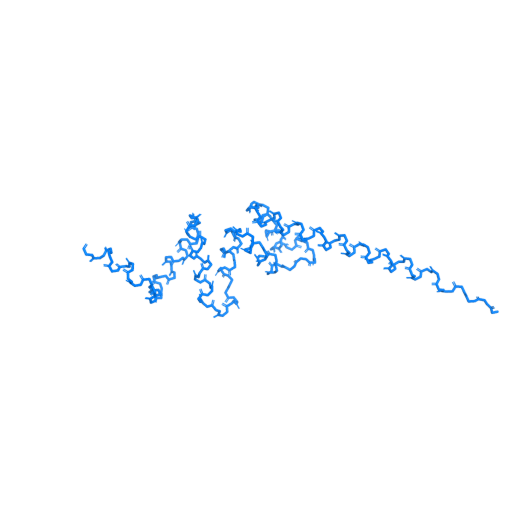? 12.043 -2.8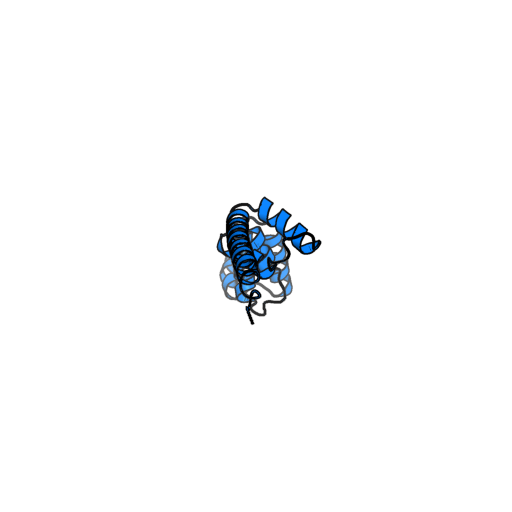96 8.298 1.00 54.81 83 CYS A O 1
ATOM 682 N N . ASN A 1 84 ? 11.108 -2.523 6.298 1.00 56.59 84 ASN A N 1
ATOM 683 C CA . ASN A 1 84 ? 11.052 -3.939 5.938 1.00 56.59 84 ASN A CA 1
ATOM 684 C C . ASN A 1 84 ? 12.323 -4.313 5.160 1.00 56.59 84 ASN A C 1
ATOM 686 O O . ASN A 1 84 ? 12.480 -3.900 4.006 1.00 56.59 84 ASN A O 1
ATOM 690 N N . ASP A 1 85 ? 13.184 -5.127 5.779 1.00 60.69 85 ASP A N 1
ATOM 691 C CA . ASP A 1 85 ? 14.448 -5.632 5.209 1.00 60.69 85 ASP A CA 1
ATOM 692 C C . ASP A 1 85 ? 14.257 -6.534 3.976 1.00 60.69 85 ASP A C 1
ATOM 694 O O . ASP A 1 85 ? 15.212 -6.862 3.276 1.00 60.69 85 ASP A O 1
ATOM 698 N N . ASN A 1 86 ? 13.019 -6.939 3.680 1.00 77.12 86 ASN A N 1
ATOM 699 C CA . ASN A 1 86 ? 12.728 -7.817 2.557 1.00 77.12 86 ASN A CA 1
ATOM 700 C C . ASN A 1 86 ? 12.449 -7.011 1.277 1.00 77.12 86 ASN A C 1
ATOM 702 O O . ASN A 1 86 ? 11.318 -6.592 1.008 1.00 77.12 86 ASN A O 1
ATOM 706 N N . PHE A 1 87 ? 13.510 -6.780 0.503 1.00 77.19 87 PHE A N 1
ATOM 707 C CA . PHE A 1 87 ? 13.463 -6.057 -0.769 1.00 77.19 87 PHE A CA 1
ATOM 708 C C . PHE A 1 87 ? 12.541 -6.724 -1.801 1.00 77.19 87 PHE A C 1
ATOM 710 O O . PHE A 1 87 ? 11.842 -6.018 -2.525 1.00 77.19 87 PHE A O 1
ATOM 717 N N . ASP A 1 88 ? 12.464 -8.056 -1.829 1.00 80.44 88 ASP A N 1
ATOM 718 C CA . ASP A 1 88 ? 11.638 -8.777 -2.804 1.00 80.44 88 ASP A CA 1
ATOM 719 C C . ASP A 1 88 ? 10.148 -8.533 -2.566 1.00 80.44 88 ASP A C 1
ATOM 721 O O . ASP A 1 88 ? 9.418 -8.176 -3.488 1.00 80.44 88 ASP A O 1
ATOM 725 N N . VAL A 1 89 ? 9.708 -8.621 -1.306 1.00 80.50 89 VAL A N 1
ATOM 726 C CA . VAL A 1 89 ? 8.316 -8.326 -0.913 1.00 80.50 89 VAL A CA 1
ATOM 727 C C . VAL A 1 89 ? 7.954 -6.871 -1.211 1.00 80.50 89 VAL A C 1
ATOM 729 O O . VAL A 1 89 ? 6.820 -6.549 -1.554 1.00 80.50 89 VAL A O 1
ATOM 732 N N . ARG A 1 90 ? 8.922 -5.964 -1.089 1.00 81.69 90 ARG A N 1
ATOM 733 C CA . ARG A 1 90 ? 8.721 -4.563 -1.451 1.00 81.69 90 ARG A CA 1
ATOM 734 C C . ARG A 1 90 ? 8.506 -4.403 -2.950 1.00 81.69 90 ARG A C 1
ATOM 736 O O . ARG A 1 90 ? 7.608 -3.678 -3.369 1.00 81.69 90 ARG A O 1
ATOM 743 N N . MET A 1 91 ? 9.335 -5.079 -3.738 1.00 85.00 91 MET A N 1
ATOM 744 C CA . MET A 1 91 ? 9.275 -5.008 -5.188 1.00 85.00 91 MET A CA 1
ATOM 745 C C . MET A 1 91 ? 7.963 -5.579 -5.716 1.00 85.00 91 MET A C 1
ATOM 747 O O . MET A 1 91 ? 7.359 -4.985 -6.602 1.00 85.00 91 MET A O 1
ATOM 751 N N . THR A 1 92 ? 7.487 -6.688 -5.145 1.00 86.56 92 THR A N 1
ATOM 752 C CA . THR A 1 92 ? 6.202 -7.277 -5.536 1.00 86.56 92 THR A CA 1
ATOM 753 C C . THR A 1 92 ? 5.035 -6.339 -5.242 1.00 86.56 92 THR A C 1
ATOM 755 O O . THR A 1 92 ? 4.201 -6.145 -6.122 1.00 86.56 92 THR A O 1
ATOM 758 N N . LEU A 1 93 ? 5.005 -5.696 -4.069 1.00 86.69 93 LEU A N 1
ATOM 759 C CA . LEU A 1 93 ? 3.965 -4.720 -3.719 1.00 86.69 93 LEU A CA 1
ATOM 760 C C . LEU A 1 93 ? 3.98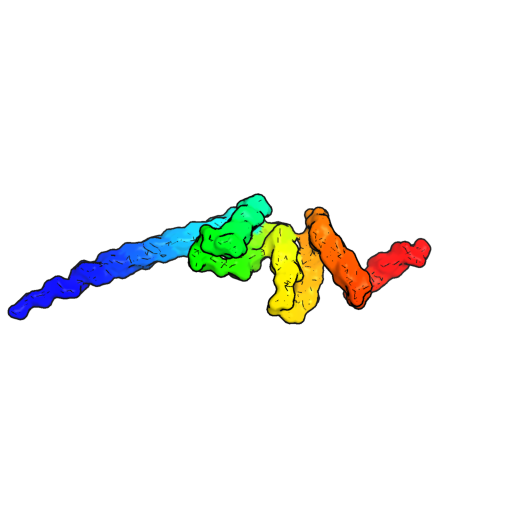5 -3.490 -4.636 1.00 86.69 93 LEU A C 1
ATOM 762 O O . LEU A 1 93 ? 2.935 -3.043 -5.090 1.00 86.69 93 LEU A O 1
ATOM 766 N N . LEU A 1 94 ? 5.172 -2.958 -4.947 1.00 86.69 94 LEU A N 1
ATOM 767 C CA . LEU A 1 94 ? 5.298 -1.822 -5.863 1.00 86.69 94 LEU A CA 1
ATOM 768 C C . LEU A 1 94 ? 4.888 -2.190 -7.292 1.00 86.69 94 LEU A C 1
ATOM 770 O O . LEU A 1 94 ? 4.213 -1.396 -7.939 1.00 86.69 94 LEU A O 1
ATOM 774 N N . ARG A 1 95 ? 5.238 -3.391 -7.775 1.00 88.25 95 ARG A N 1
ATOM 775 C CA . ARG A 1 95 ? 4.783 -3.888 -9.085 1.00 88.25 95 ARG A CA 1
ATOM 776 C C . ARG A 1 95 ? 3.275 -4.082 -9.131 1.00 88.25 95 ARG A C 1
ATOM 778 O O . ARG A 1 95 ? 2.666 -3.718 -10.124 1.00 88.25 95 ARG A O 1
ATOM 785 N N . GLN A 1 96 ? 2.672 -4.618 -8.071 1.00 88.50 96 GLN A N 1
ATOM 786 C CA . GLN A 1 96 ? 1.215 -4.736 -7.980 1.00 88.50 96 GLN A CA 1
ATOM 787 C C . GLN A 1 96 ? 0.545 -3.364 -8.065 1.00 88.50 96 GLN A C 1
ATOM 789 O O . GLN A 1 96 ? -0.354 -3.191 -8.877 1.00 88.50 96 GLN A O 1
ATOM 794 N N . ALA A 1 97 ? 1.035 -2.376 -7.311 1.00 88.31 97 ALA A N 1
ATOM 795 C CA . ALA A 1 97 ? 0.503 -1.018 -7.385 1.00 88.31 97 ALA A CA 1
ATOM 796 C C . ALA A 1 97 ? 0.704 -0.383 -8.775 1.00 88.31 97 ALA A C 1
ATOM 798 O O . ALA A 1 97 ? -0.194 0.272 -9.292 1.00 88.31 97 ALA A O 1
ATOM 799 N N . ALA A 1 98 ? 1.860 -0.602 -9.405 1.00 88.81 98 ALA A N 1
ATOM 800 C CA . ALA A 1 98 ? 2.152 -0.089 -10.741 1.00 88.81 98 ALA A CA 1
ATOM 801 C C . ALA A 1 98 ? 1.311 -0.745 -11.849 1.00 88.81 98 ALA A C 1
ATOM 803 O O . ALA A 1 98 ? 0.954 -0.066 -12.805 1.00 88.81 98 ALA A O 1
ATOM 804 N N . ASN A 1 99 ? 0.981 -2.034 -11.719 1.00 89.31 99 ASN A N 1
ATOM 805 C CA . ASN A 1 99 ? 0.099 -2.741 -12.654 1.00 89.31 99 ASN A CA 1
ATOM 806 C C . ASN A 1 99 ? -1.344 -2.216 -12.617 1.00 89.31 99 ASN A C 1
ATOM 808 O O . ASN A 1 99 ? -2.065 -2.372 -13.593 1.00 89.31 99 ASN A O 1
ATOM 812 N N . GLU A 1 100 ? -1.744 -1.595 -11.507 1.00 88.00 100 GLU A N 1
ATOM 813 C CA . GLU A 1 100 ? -3.026 -0.901 -11.341 1.00 88.00 100 GLU A CA 1
ATOM 814 C C . GLU A 1 100 ? -2.907 0.606 -11.670 1.00 88.00 100 GLU A C 1
ATOM 816 O O . GLU A 1 100 ? -3.637 1.432 -11.127 1.00 88.00 100 GLU A O 1
ATOM 821 N N . ASP A 1 101 ? -1.942 0.984 -12.518 1.00 87.94 101 ASP A N 1
ATOM 822 C CA . ASP A 1 101 ? -1.699 2.352 -12.999 1.00 87.94 101 ASP A CA 1
ATOM 823 C C . ASP A 1 101 ? -1.384 3.399 -11.907 1.00 87.94 101 ASP A C 1
ATOM 825 O O . ASP A 1 101 ? -1.527 4.608 -12.117 1.00 87.94 101 ASP A O 1
ATOM 829 N N . HIS A 1 102 ? -0.890 2.982 -10.734 1.00 87.81 102 HIS A N 1
ATOM 830 C CA . HIS A 1 102 ? -0.470 3.930 -9.698 1.00 87.81 102 HIS A CA 1
ATOM 831 C C . HIS A 1 102 ? 0.820 4.656 -10.117 1.00 87.81 102 HIS A C 1
ATOM 833 O O . HIS A 1 102 ? 1.930 4.123 -10.016 1.00 87.81 102 HIS A O 1
ATOM 839 N N . PHE A 1 103 ? 0.687 5.912 -10.548 1.00 89.31 103 PHE A N 1
ATOM 840 C CA . PHE A 1 103 ? 1.777 6.704 -11.132 1.00 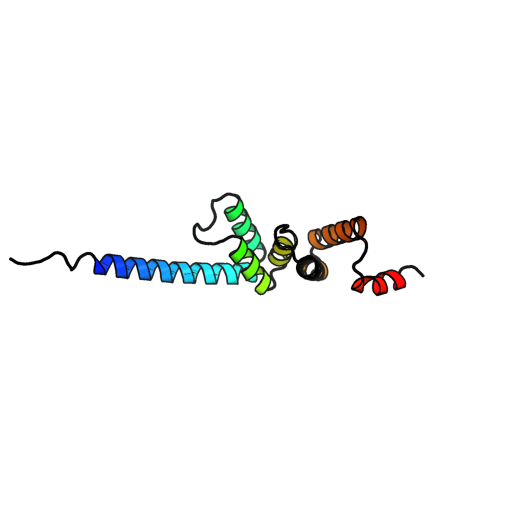89.31 103 PHE A CA 1
ATOM 841 C C . PHE A 1 103 ? 3.003 6.846 -10.223 1.00 89.31 103 PHE A C 1
ATOM 843 O O . PHE A 1 103 ? 4.137 6.721 -10.686 1.00 89.31 103 PHE A O 1
ATOM 850 N N . GLU A 1 104 ? 2.806 7.062 -8.924 1.00 89.38 104 GLU A N 1
ATOM 851 C CA . GLU A 1 104 ? 3.902 7.165 -7.958 1.00 89.38 104 GLU A CA 1
ATOM 852 C C . GLU A 1 104 ? 4.636 5.830 -7.775 1.00 89.38 104 GLU A C 1
ATOM 854 O O . GLU A 1 104 ? 5.858 5.824 -7.610 1.00 89.38 104 GLU A O 1
ATOM 859 N N . ALA A 1 105 ? 3.927 4.697 -7.857 1.00 88.94 105 ALA A N 1
ATOM 860 C CA . ALA A 1 105 ? 4.540 3.374 -7.815 1.00 88.94 105 ALA A CA 1
ATOM 861 C C . ALA A 1 105 ? 5.371 3.114 -9.078 1.00 88.94 105 ALA A C 1
ATOM 863 O O . ALA A 1 105 ? 6.513 2.667 -8.969 1.00 88.94 105 ALA A O 1
ATOM 864 N N . ILE A 1 106 ? 4.844 3.466 -10.258 1.00 90.06 106 ILE A N 1
ATOM 865 C CA . ILE A 1 106 ? 5.564 3.385 -11.540 1.00 90.06 106 ILE A CA 1
ATOM 866 C C . ILE A 1 106 ? 6.838 4.235 -11.492 1.00 90.06 106 ILE A C 1
ATOM 868 O O . ILE A 1 106 ? 7.926 3.753 -11.814 1.00 90.06 106 ILE A O 1
ATOM 872 N N . TYR A 1 107 ? 6.726 5.488 -11.043 1.00 89.00 107 TYR A N 1
ATOM 873 C CA . TYR A 1 107 ? 7.867 6.390 -10.901 1.00 89.00 107 TYR A CA 1
ATOM 874 C C . TYR A 1 107 ? 8.921 5.817 -9.946 1.00 89.00 107 TYR A C 1
ATOM 876 O O . TYR A 1 107 ? 10.109 5.776 -10.277 1.00 89.00 107 TYR A O 1
ATOM 884 N N . LEU A 1 108 ? 8.497 5.325 -8.778 1.00 87.75 108 LEU A N 1
ATOM 885 C CA . LEU A 1 108 ? 9.404 4.759 -7.785 1.00 87.75 108 LEU A CA 1
ATOM 886 C C . LEU A 1 108 ? 10.094 3.486 -8.294 1.00 87.75 108 LEU A C 1
ATOM 888 O O . LEU A 1 108 ? 11.299 3.334 -8.087 1.00 87.75 108 LEU A O 1
ATOM 892 N N . LEU A 1 109 ? 9.376 2.602 -8.993 1.00 87.06 109 LEU A N 1
ATOM 893 C CA . LEU A 1 109 ? 9.968 1.438 -9.659 1.00 87.06 109 LEU A CA 1
ATOM 894 C C . LEU A 1 109 ? 11.018 1.857 -10.686 1.00 87.06 109 LEU A C 1
ATOM 896 O O . LEU A 1 109 ? 12.124 1.318 -10.668 1.00 87.06 109 LEU A O 1
ATOM 900 N N . GLY A 1 110 ? 10.719 2.860 -11.516 1.00 86.38 110 GLY A N 1
ATOM 901 C CA . GLY A 1 110 ? 11.676 3.421 -12.470 1.00 86.38 110 GLY A CA 1
ATOM 902 C C . GLY A 1 110 ? 12.953 3.916 -11.785 1.00 86.38 110 GLY A C 1
ATOM 903 O O . GLY A 1 110 ? 14.056 3.560 -12.196 1.00 86.38 110 GLY A O 1
ATOM 904 N N . MET A 1 111 ? 12.822 4.653 -10.679 1.00 86.25 111 MET A N 1
ATOM 905 C CA . MET A 1 111 ? 13.967 5.117 -9.883 1.00 86.25 111 MET A CA 1
ATOM 906 C C . MET A 1 111 ? 14.776 3.958 -9.282 1.00 86.25 111 MET A C 1
ATOM 908 O O . MET A 1 111 ? 16.012 4.001 -9.240 1.00 86.25 111 MET A O 1
ATOM 912 N N . ILE A 1 112 ? 14.106 2.897 -8.828 1.00 84.56 112 ILE A N 1
ATOM 913 C CA . ILE A 1 112 ? 14.789 1.709 -8.310 1.00 84.56 112 ILE A CA 1
ATOM 914 C C . ILE A 1 112 ? 15.539 0.987 -9.437 1.00 84.56 112 ILE A C 1
ATOM 916 O O . ILE A 1 112 ? 16.707 0.647 -9.252 1.00 84.56 112 ILE A O 1
ATOM 920 N N . TYR A 1 113 ? 14.928 0.821 -10.609 1.00 84.12 113 TYR A N 1
ATOM 921 C CA . TYR A 1 113 ? 15.558 0.168 -11.761 1.00 84.12 113 TYR A CA 1
ATOM 922 C C . TYR A 1 113 ? 16.726 0.979 -12.327 1.00 84.12 113 TYR A C 1
ATOM 924 O O . TYR A 1 113 ? 17.740 0.394 -12.693 1.00 84.12 113 TYR A O 1
ATOM 932 N N . ILE A 1 114 ? 16.656 2.312 -12.318 1.00 83.94 114 ILE A N 1
ATOM 933 C CA . ILE A 1 114 ? 17.789 3.171 -12.699 1.00 83.94 114 ILE A CA 1
ATOM 934 C C . ILE A 1 114 ? 18.947 3.033 -11.701 1.00 83.94 114 ILE A C 1
ATOM 936 O O . ILE A 1 114 ? 20.106 2.965 -12.101 1.00 83.94 114 ILE A O 1
ATOM 940 N N . SER A 1 115 ? 18.652 2.997 -10.398 1.00 83.00 115 SER A N 1
ATOM 941 C CA . SER A 1 115 ? 19.696 2.985 -9.361 1.00 83.00 115 SER A CA 1
ATOM 942 C C . SER A 1 115 ? 20.358 1.622 -9.152 1.00 83.00 115 SER A C 1
ATOM 944 O O . SER A 1 115 ? 21.542 1.569 -8.821 1.00 83.00 115 SER A O 1
ATOM 946 N N . ARG A 1 116 ? 19.609 0.524 -9.303 1.00 79.56 116 ARG A N 1
ATOM 947 C CA . ARG A 1 116 ? 20.077 -0.843 -9.009 1.00 79.56 116 ARG A CA 1
ATOM 948 C C . ARG A 1 116 ? 20.114 -1.773 -10.224 1.00 79.56 116 ARG A C 1
ATOM 950 O O . ARG A 1 116 ? 20.672 -2.860 -10.111 1.00 79.56 116 ARG A O 1
ATOM 957 N N . GLY A 1 117 ? 19.559 -1.360 -11.361 1.00 70.44 117 GLY A N 1
ATOM 958 C CA . GLY A 1 117 ? 19.278 -2.238 -12.497 1.00 70.44 117 GLY A CA 1
ATOM 959 C C . GLY A 1 117 ? 17.956 -3.003 -12.325 1.00 70.44 117 GLY A C 1
ATOM 960 O O . GLY A 1 117 ? 17.424 -3.081 -11.211 1.00 70.44 117 GLY A O 1
ATOM 961 N N . PRO A 1 118 ? 17.393 -3.560 -13.414 1.00 66.12 118 PRO A N 1
ATOM 962 C CA . PRO A 1 118 ? 16.217 -4.415 -13.321 1.00 66.12 118 PRO A CA 1
ATOM 963 C C . PRO A 1 118 ? 16.546 -5.676 -12.500 1.00 66.12 118 PRO A C 1
ATOM 965 O O . PRO A 1 118 ? 17.655 -6.210 -12.611 1.00 66.12 118 PRO A O 1
ATOM 968 N N . PRO A 1 119 ? 15.611 -6.176 -11.673 1.00 65.19 119 PRO A N 1
ATOM 969 C CA . PRO A 1 119 ? 15.792 -7.435 -10.963 1.00 65.19 119 PRO A CA 1
ATOM 970 C C . PRO A 1 119 ? 15.994 -8.571 -11.973 1.00 65.19 119 PRO A C 1
ATOM 972 O O . PRO A 1 119 ? 15.438 -8.532 -13.067 1.00 65.19 119 PRO A O 1
ATOM 975 N N . GLN A 1 120 ? 16.758 -9.602 -11.597 1.00 58.75 120 GLN A N 1
ATOM 976 C CA . GLN A 1 120 ? 17.138 -10.720 -12.480 1.00 58.75 120 GLN A CA 1
ATOM 977 C C . GLN A 1 120 ? 15.944 -11.351 -13.232 1.00 58.75 120 GLN A C 1
ATOM 979 O O . GLN A 1 120 ? 16.096 -11.792 -14.361 1.00 58.75 120 GLN A O 1
ATOM 984 N N . CYS A 1 121 ? 14.752 -11.356 -12.620 1.00 57.09 121 CYS A N 1
ATOM 985 C CA . CYS A 1 121 ? 13.507 -11.892 -13.186 1.00 57.09 121 CYS A CA 1
ATOM 986 C C . CYS A 1 121 ? 12.923 -11.045 -14.341 1.00 57.09 121 CYS A C 1
ATOM 988 O O . CYS A 1 121 ? 12.210 -11.574 -15.185 1.00 57.09 121 CYS A O 1
ATOM 990 N N . ASP A 1 122 ? 13.239 -9.746 -14.409 1.00 54.38 122 ASP A N 1
ATOM 991 C CA . ASP A 1 122 ? 12.695 -8.819 -15.415 1.00 54.38 122 ASP A CA 1
ATOM 992 C C . ASP A 1 122 ? 13.690 -8.565 -16.573 1.00 54.38 122 ASP A C 1
ATOM 994 O O . ASP A 1 122 ? 13.372 -7.842 -17.519 1.00 54.38 122 ASP A O 1
ATOM 998 N N . GLN A 1 123 ? 14.896 -9.156 -16.530 1.00 55.25 123 GLN A N 1
ATOM 999 C CA . GLN A 1 123 ? 15.905 -9.020 -17.594 1.00 55.25 123 GLN A CA 1
ATOM 1000 C C . GLN A 1 123 ? 15.392 -9.532 -18.952 1.00 55.25 123 GLN A C 1
ATOM 1002 O O . GLN A 1 123 ? 15.707 -8.931 -19.981 1.00 55.25 123 GLN A O 1
ATOM 1007 N N . ASP A 1 124 ? 14.532 -10.553 -18.952 1.00 53.78 124 ASP A N 1
ATOM 1008 C CA . ASP A 1 124 ? 13.927 -11.109 -20.169 1.00 53.78 124 ASP A CA 1
ATOM 1009 C C . ASP A 1 124 ? 12.942 -10.131 -20.839 1.00 53.78 124 ASP A C 1
ATOM 1011 O O . ASP A 1 124 ? 12.857 -10.070 -22.065 1.00 53.78 124 ASP A O 1
ATOM 1015 N N . MET A 1 125 ? 12.238 -9.306 -20.052 1.00 52.22 125 MET A N 1
ATOM 1016 C CA . MET A 1 125 ? 11.317 -8.285 -20.574 1.00 52.22 125 MET A CA 1
ATOM 1017 C C . MET A 1 125 ? 12.067 -7.119 -21.224 1.00 52.22 125 MET A C 1
ATOM 1019 O O . MET A 1 125 ? 11.650 -6.632 -22.272 1.00 52.22 125 MET A O 1
ATOM 1023 N N . TYR A 1 126 ? 13.197 -6.691 -20.655 1.00 52.72 126 TYR A N 1
ATOM 1024 C CA . TYR A 1 126 ? 14.019 -5.628 -21.245 1.00 52.72 126 TYR A CA 1
ATOM 1025 C C . TYR A 1 126 ? 14.732 -6.070 -22.531 1.00 52.72 126 TYR A C 1
ATOM 1027 O O . TYR A 1 126 ? 14.902 -5.253 -23.435 1.00 52.72 126 TYR A O 1
ATOM 1035 N N . ALA A 1 127 ? 15.104 -7.348 -22.654 1.00 53.41 127 ALA A N 1
ATOM 1036 C CA . ALA A 1 127 ? 15.751 -7.878 -23.856 1.00 53.41 127 ALA A CA 1
ATOM 1037 C C . ALA A 1 127 ? 14.849 -7.822 -25.109 1.00 53.41 127 ALA A C 1
ATOM 1039 O O . ALA A 1 127 ? 15.352 -7.668 -26.220 1.00 53.41 127 ALA A O 1
ATOM 1040 N N . LEU A 1 128 ? 13.523 -7.882 -24.944 1.00 51.62 128 LEU A N 1
ATOM 1041 C CA . LEU A 1 128 ? 12.556 -7.807 -26.048 1.00 51.62 128 LEU A CA 1
ATOM 1042 C C . LEU A 1 128 ? 12.362 -6.391 -26.622 1.00 51.62 128 LEU A C 1
ATOM 1044 O O . LEU A 1 128 ? 11.909 -6.265 -27.755 1.00 51.62 128 LEU A O 1
ATOM 1048 N N . TYR A 1 129 ? 12.712 -5.337 -25.879 1.00 53.69 129 TYR A N 1
ATOM 1049 C CA . TYR A 1 129 ? 12.560 -3.940 -26.320 1.00 53.69 129 TYR A CA 1
ATOM 1050 C C . TYR A 1 129 ? 13.846 -3.323 -26.902 1.00 53.69 129 TYR A C 1
ATOM 1052 O O . TYR A 1 129 ? 13.823 -2.169 -27.327 1.00 53.69 129 TYR A O 1
ATOM 1060 N N . VAL A 1 130 ? 14.966 -4.058 -26.920 1.00 50.34 130 VAL A N 1
ATOM 1061 C CA . VAL A 1 130 ? 16.291 -3.561 -27.360 1.00 50.34 130 VAL A CA 1
ATOM 1062 C C . VAL A 1 130 ? 16.751 -4.197 -28.690 1.00 50.34 130 VAL A C 1
ATOM 1064 O O . VAL A 1 130 ? 17.928 -4.139 -29.037 1.00 50.34 130 VAL A O 1
ATOM 1067 N N . HIS A 1 131 ? 15.836 -4.760 -29.484 1.00 42.91 131 HIS A N 1
ATOM 1068 C CA . HIS A 1 131 ? 16.136 -5.288 -30.823 1.00 42.91 131 HIS A CA 1
ATOM 1069 C C . HIS A 1 131 ? 15.459 -4.506 -31.946 1.00 42.91 131 HIS A C 1
ATOM 1071 O O . HIS A 1 131 ? 14.242 -4.243 -31.838 1.00 42.91 131 HIS A O 1
#